Protein AF-A0A966QT99-F1 (afdb_monomer_lite)

Sequence (90 aa):
MSGEAALHAGLVWKCVADDELLPTARAVAAKAAAAPKELLTLMKKTIIEIGSLPTHAEAVEFELGPQVWTTRQPWFRERLAALQAKISKR

pLDDT: mean 95.05, std 4.94, range [55.81, 98.5]

Radius of gyration: 17.9 Å; chains: 1; bounding box: 40×28×45 Å

Foldseek 3Di:
DDPVVCVVVVNDVDDDDPVCVVVVVVVVVVVVVPDDPVLVVLVVVLVVCLVVDPDPVVNCVSVVVSVVVVCPDPVNVVVVVVVVVVVVVD

Secondary structure (DSSP, 8-state):
--HHHHHHTTS-S----HHHHHHHHHHHHHHHHTS-HHHHHHHHHHHHHHTT-SSHHHHHHHHHHHHHHHHTSHHHHHHHHHHHHHHTT-

Structure (mmCIF, N/CA/C/O backbone):
data_AF-A0A966QT99-F1
#
_entry.id   AF-A0A966QT99-F1
#
loop_
_atom_site.group_PDB
_atom_site.id
_atom_site.type_symbol
_atom_site.label_atom_id
_atom_site.label_alt_id
_atom_site.label_comp_id
_atom_site.label_asym_id
_atom_site.label_entity_id
_atom_site.label_seq_id
_atom_site.pdbx_PDB_ins_code
_atom_site.Cartn_x
_atom_site.Cartn_y
_atom_site.Cartn_z
_atom_site.occupancy
_atom_site.B_iso_or_equiv
_atom_site.auth_seq_id
_atom_site.auth_comp_id
_atom_site.auth_asym_id
_atom_site.auth_atom_id
_atom_site.pdbx_PDB_model_num
ATOM 1 N N . MET A 1 1 ? -23.909 -13.373 -10.132 1.00 80.00 1 MET A N 1
ATOM 2 C CA . MET A 1 1 ? -22.674 -13.811 -9.443 1.00 80.00 1 MET A CA 1
ATOM 3 C C . MET A 1 1 ? -22.790 -13.396 -7.982 1.00 80.00 1 MET A C 1
ATOM 5 O O . MET A 1 1 ? -23.196 -12.263 -7.762 1.00 80.00 1 MET A O 1
ATOM 9 N N . SER A 1 2 ? -22.523 -14.286 -7.017 1.00 95.88 2 SER A N 1
ATOM 10 C CA . SER A 1 2 ? -22.514 -13.946 -5.579 1.00 95.88 2 SER A CA 1
ATOM 11 C C . SER A 1 2 ? -21.165 -13.355 -5.145 1.00 95.88 2 SER A C 1
ATOM 13 O O . SER A 1 2 ? -20.203 -13.385 -5.919 1.00 95.88 2 SER A O 1
ATOM 15 N N . GLY A 1 3 ? -21.076 -12.846 -3.911 1.00 95.25 3 GLY A N 1
ATOM 16 C CA . GLY A 1 3 ? -19.817 -12.348 -3.346 1.00 95.25 3 GLY A CA 1
ATOM 17 C C . GLY A 1 3 ? -18.735 -13.431 -3.243 1.00 95.25 3 GLY A C 1
ATOM 18 O O . GLY A 1 3 ? -17.575 -13.181 -3.564 1.00 95.25 3 GLY A O 1
ATOM 19 N N . GLU A 1 4 ? -19.110 -14.663 -2.900 1.00 96.81 4 GLU A N 1
ATOM 20 C CA . GLU A 1 4 ? -18.208 -15.821 -2.821 1.00 96.81 4 GLU A CA 1
ATOM 21 C C . GLU A 1 4 ? -17.693 -16.223 -4.203 1.00 96.81 4 GLU A C 1
ATOM 23 O O . GLU A 1 4 ? -16.501 -16.475 -4.375 1.00 96.81 4 GLU A O 1
ATOM 28 N N . ALA A 1 5 ? -18.575 -16.239 -5.207 1.00 97.81 5 ALA A N 1
ATOM 29 C CA . ALA A 1 5 ? -18.181 -16.526 -6.582 1.00 97.81 5 ALA A CA 1
ATOM 30 C C . ALA A 1 5 ? -17.212 -15.459 -7.123 1.00 97.81 5 ALA A C 1
ATOM 32 O O . ALA A 1 5 ? -16.232 -15.796 -7.785 1.00 97.81 5 ALA A O 1
ATOM 33 N N . ALA A 1 6 ? -17.436 -14.182 -6.794 1.00 98.00 6 ALA A N 1
ATOM 34 C CA . ALA A 1 6 ? -16.526 -13.095 -7.152 1.00 98.00 6 ALA A CA 1
ATOM 35 C C . ALA A 1 6 ? -15.162 -13.216 -6.449 1.00 98.00 6 ALA A C 1
ATOM 37 O O . ALA A 1 6 ? -14.133 -12.930 -7.062 1.00 98.00 6 ALA A O 1
ATOM 38 N N . LEU A 1 7 ? -15.147 -13.647 -5.180 1.00 97.44 7 LEU A N 1
ATOM 39 C CA . LEU A 1 7 ? -13.918 -13.878 -4.416 1.00 97.44 7 LEU A CA 1
ATOM 40 C C . LEU A 1 7 ? -13.104 -15.015 -5.035 1.00 97.44 7 LEU A C 1
ATOM 42 O O . LEU A 1 7 ? -11.906 -14.861 -5.253 1.00 97.44 7 LEU A O 1
ATOM 46 N N . HIS A 1 8 ? -13.758 -16.128 -5.375 1.00 96.94 8 HIS A N 1
ATOM 47 C CA . HIS A 1 8 ? -13.107 -17.259 -6.036 1.00 96.94 8 HIS A CA 1
ATOM 48 C C . HIS A 1 8 ? -12.534 -16.879 -7.410 1.00 96.94 8 HIS A C 1
ATOM 50 O O . HIS A 1 8 ? -11.448 -17.323 -7.769 1.00 96.94 8 HIS A O 1
ATOM 56 N N . ALA A 1 9 ? -13.224 -16.007 -8.149 1.00 97.88 9 ALA A N 1
ATOM 57 C CA . ALA A 1 9 ? -12.753 -15.472 -9.425 1.00 97.88 9 ALA A CA 1
ATOM 58 C C . ALA A 1 9 ? -11.658 -14.389 -9.293 1.00 97.88 9 ALA A C 1
ATOM 60 O O . ALA A 1 9 ? -11.174 -13.895 -10.309 1.00 97.88 9 ALA A O 1
ATOM 61 N N . GLY A 1 10 ? -11.282 -13.981 -8.074 1.00 96.75 10 GLY A N 1
ATOM 62 C CA . GLY A 1 10 ? -10.270 -12.944 -7.834 1.00 96.75 10 GLY A CA 1
ATOM 63 C C . GLY A 1 10 ? -10.728 -11.511 -8.134 1.00 96.75 10 GLY A C 1
ATOM 64 O O . GLY A 1 10 ? -9.902 -10.605 -8.205 1.00 96.75 10 GLY A O 1
ATOM 65 N N . LEU A 1 11 ? -12.033 -11.283 -8.305 1.00 97.19 11 LEU A N 1
ATOM 66 C CA . LEU A 1 11 ? -12.600 -9.964 -8.617 1.00 97.19 11 LEU A CA 1
ATOM 67 C C . LEU A 1 11 ? -12.787 -9.087 -7.373 1.00 97.19 11 LEU A C 1
ATOM 69 O O . LEU A 1 11 ? -12.853 -7.863 -7.475 1.00 97.19 11 LEU A O 1
ATOM 73 N N . VAL A 1 12 ? -12.881 -9.707 -6.196 1.00 96.88 12 VAL A N 1
ATOM 74 C CA . VAL A 1 12 ? -12.956 -9.020 -4.902 1.00 96.88 12 VAL A CA 1
ATOM 75 C C . VAL A 1 12 ? -11.906 -9.575 -3.951 1.00 96.88 12 VAL A C 1
ATOM 77 O O . VAL A 1 12 ? -11.511 -10.732 -4.041 1.00 96.88 12 VAL A O 1
ATOM 80 N N . TRP A 1 13 ? -11.466 -8.745 -3.007 1.00 95.75 13 TRP A N 1
ATOM 81 C CA . TRP A 1 13 ? -10.459 -9.129 -2.015 1.00 95.75 13 TRP A CA 1
ATOM 82 C C . TRP A 1 13 ? -11.031 -9.966 -0.861 1.00 95.75 13 TRP A C 1
ATOM 84 O O . TRP A 1 13 ? -10.350 -10.847 -0.339 1.00 95.75 13 TRP A O 1
ATOM 94 N N . LYS A 1 14 ? -12.268 -9.677 -0.435 1.00 96.31 14 LYS A N 1
ATOM 95 C CA . LYS A 1 14 ? -12.920 -10.341 0.699 1.00 96.31 14 LYS A CA 1
ATOM 96 C C . LYS A 1 14 ? -14.444 -10.278 0.559 1.00 96.31 14 LYS A C 1
ATOM 98 O O . LYS A 1 14 ? -14.973 -9.218 0.238 1.00 96.31 14 LYS A O 1
ATOM 103 N N . CYS A 1 15 ? -15.125 -11.387 0.847 1.00 97.19 15 CYS A N 1
ATOM 104 C CA . CYS A 1 15 ? -16.569 -11.431 1.093 1.00 97.19 15 CYS A CA 1
ATOM 105 C C . CYS A 1 15 ? -16.803 -11.469 2.615 1.00 97.19 15 CYS A C 1
ATOM 107 O O . CYS A 1 15 ? -16.073 -12.167 3.323 1.00 97.19 15 CYS A O 1
ATOM 109 N N . VAL A 1 16 ? -17.752 -10.685 3.121 1.00 97.44 16 VAL A N 1
ATOM 110 C CA . VAL A 1 16 ? -18.101 -10.572 4.551 1.00 97.44 16 VAL A CA 1
ATOM 111 C C . VAL A 1 16 ? -19.619 -10.497 4.699 1.00 97.44 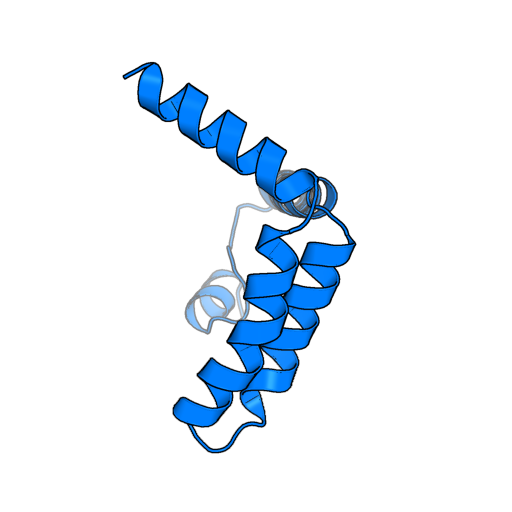16 VAL A C 1
ATOM 113 O O . VAL A 1 16 ? -20.303 -10.259 3.705 1.00 97.44 16 VAL A O 1
ATOM 116 N N . ALA A 1 17 ? -20.134 -10.681 5.916 1.00 97.50 17 ALA A N 1
ATOM 117 C CA . ALA A 1 17 ? -21.550 -10.458 6.196 1.00 97.50 17 ALA A CA 1
ATOM 118 C C . ALA A 1 17 ? -21.947 -8.988 5.946 1.00 97.50 17 ALA A C 1
ATOM 120 O O . ALA A 1 17 ? -21.111 -8.081 6.034 1.00 97.50 17 ALA A O 1
ATOM 121 N N . ASP A 1 18 ? -23.222 -8.751 5.634 1.00 96.94 18 ASP A N 1
ATOM 122 C CA . ASP A 1 18 ? -23.738 -7.423 5.269 1.00 96.94 18 ASP A CA 1
ATOM 123 C C . ASP A 1 18 ? -23.478 -6.362 6.353 1.00 96.94 18 ASP A C 1
ATOM 125 O O . ASP A 1 18 ? -23.097 -5.229 6.046 1.00 96.94 18 ASP A O 1
ATOM 129 N N . ASP A 1 19 ? -23.625 -6.728 7.626 1.00 98.25 19 ASP A N 1
ATOM 130 C CA . ASP A 1 19 ? -23.382 -5.854 8.777 1.00 98.25 19 ASP A CA 1
ATOM 131 C C . ASP A 1 19 ? -21.887 -5.560 9.009 1.00 98.25 19 ASP A C 1
ATOM 133 O O . ASP A 1 19 ? -21.525 -4.512 9.553 1.00 98.25 19 ASP A O 1
ATOM 137 N N . GLU A 1 20 ? -20.999 -6.423 8.517 1.00 98.25 20 GLU A N 1
ATOM 138 C CA . GLU A 1 20 ? -19.546 -6.249 8.577 1.00 98.25 20 GLU A CA 1
ATOM 139 C C . GLU A 1 20 ? -18.961 -5.477 7.385 1.00 98.25 20 GLU A C 1
ATOM 141 O O . GLU A 1 20 ? -17.789 -5.068 7.428 1.00 98.25 20 GLU A O 1
ATOM 146 N N . LEU A 1 21 ? -19.744 -5.244 6.325 1.00 97.31 21 LEU A N 1
ATOM 147 C CA . LEU A 1 21 ? -19.264 -4.648 5.077 1.00 97.31 21 LEU A CA 1
ATOM 148 C C . LEU A 1 21 ? -18.646 -3.261 5.295 1.00 97.31 21 LEU A C 1
ATOM 150 O O . LEU A 1 21 ? -17.483 -3.027 4.946 1.00 97.31 21 LEU A O 1
ATOM 154 N N . LEU A 1 22 ? -19.396 -2.337 5.903 1.00 98.50 22 LEU A N 1
ATOM 155 C CA . LEU A 1 22 ? -18.913 -0.975 6.144 1.00 98.50 22 LEU A CA 1
ATOM 156 C C . LEU A 1 22 ? -17.752 -0.913 7.149 1.00 98.50 22 LEU A C 1
ATOM 158 O O . LEU A 1 22 ? -16.772 -0.222 6.846 1.00 98.50 22 LEU A O 1
ATOM 162 N N . PRO A 1 23 ? -17.798 -1.602 8.308 1.00 98.31 23 PRO A N 1
ATOM 163 C CA . PRO A 1 23 ? 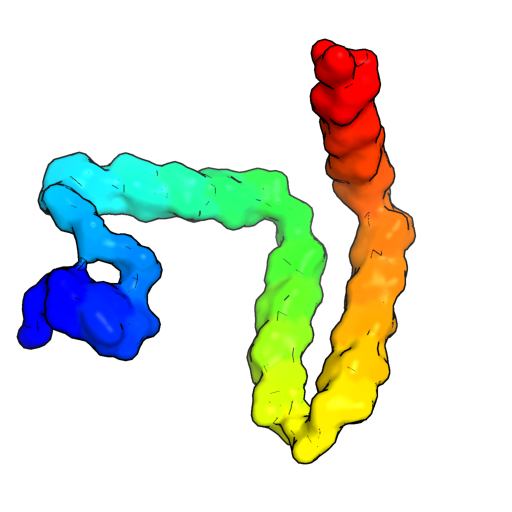-16.653 -1.672 9.214 1.00 98.31 23 PRO A CA 1
ATOM 164 C C . PRO A 1 23 ? -15.381 -2.175 8.523 1.00 98.31 23 PRO A C 1
ATOM 166 O O . PRO A 1 23 ? -14.324 -1.545 8.629 1.00 98.31 23 PRO A O 1
ATOM 169 N N . THR A 1 24 ? -15.489 -3.256 7.746 1.00 98.12 24 THR A N 1
ATOM 170 C CA . THR A 1 24 ? -14.353 -3.847 7.027 1.00 98.12 24 THR A CA 1
ATOM 171 C C . THR A 1 24 ? -13.791 -2.884 5.983 1.00 98.12 24 THR A C 1
ATOM 173 O O . THR A 1 24 ? -12.583 -2.630 5.965 1.00 98.12 24 THR A O 1
ATOM 176 N N . ALA A 1 25 ? -14.649 -2.293 5.147 1.00 97.62 25 ALA A N 1
ATOM 177 C CA . ALA A 1 25 ? -14.229 -1.346 4.115 1.00 97.62 25 ALA A CA 1
ATOM 178 C C . ALA A 1 25 ? -13.528 -0.115 4.716 1.00 97.62 25 ALA A C 1
ATOM 180 O O . ALA A 1 25 ? -12.474 0.306 4.233 1.00 97.62 25 ALA A O 1
ATOM 181 N N . ARG A 1 26 ? -14.060 0.429 5.818 1.00 98.25 26 ARG A N 1
ATOM 182 C CA . ARG A 1 26 ? -13.459 1.568 6.530 1.00 98.25 26 ARG A CA 1
ATOM 183 C C . ARG A 1 26 ? -12.109 1.217 7.142 1.00 98.25 26 ARG A C 1
ATOM 185 O O . ARG A 1 26 ? -11.193 2.030 7.060 1.00 98.25 26 ARG A O 1
ATOM 192 N N . ALA A 1 27 ? -11.953 0.019 7.705 1.00 97.56 27 ALA A N 1
ATOM 193 C CA . ALA A 1 27 ? -10.674 -0.426 8.253 1.00 97.56 27 ALA A CA 1
ATOM 194 C C . ALA A 1 27 ? -9.583 -0.525 7.171 1.00 97.56 27 ALA A C 1
ATOM 196 O O . ALA A 1 27 ? -8.431 -0.161 7.415 1.00 97.56 27 ALA A O 1
ATOM 197 N N . VAL A 1 28 ? -9.935 -0.972 5.961 1.00 96.19 28 VAL A N 1
ATOM 198 C CA . VAL A 1 28 ? -9.015 -0.974 4.810 1.00 96.19 28 VAL A CA 1
ATOM 199 C C . VAL A 1 28 ? -8.686 0.451 4.373 1.00 96.19 28 VAL A C 1
ATOM 201 O O . VAL A 1 28 ? -7.511 0.793 4.233 1.00 96.19 28 VAL A O 1
ATOM 204 N N . ALA A 1 29 ? -9.704 1.299 4.211 1.00 96.44 29 ALA A N 1
ATOM 205 C CA . ALA A 1 29 ? -9.523 2.690 3.807 1.00 96.44 29 ALA A CA 1
ATOM 206 C C . ALA A 1 29 ? -8.658 3.473 4.806 1.00 96.44 29 ALA A C 1
ATOM 208 O O . ALA A 1 29 ? -7.797 4.243 4.392 1.00 96.44 29 ALA A O 1
ATOM 209 N N . ALA A 1 30 ? -8.817 3.230 6.108 1.00 97.75 30 ALA A N 1
ATOM 210 C CA . ALA A 1 30 ? -8.009 3.856 7.150 1.00 97.75 30 ALA A CA 1
ATOM 211 C C . ALA A 1 30 ? -6.522 3.485 7.034 1.00 97.75 30 ALA A C 1
ATOM 213 O O . ALA A 1 30 ? -5.660 4.351 7.175 1.00 97.75 30 ALA A O 1
ATOM 214 N N . LYS A 1 31 ? -6.203 2.221 6.716 1.00 93.50 31 LYS A N 1
ATOM 215 C CA . LYS A 1 31 ? -4.814 1.794 6.470 1.00 93.50 31 LYS A CA 1
ATOM 216 C C . LYS A 1 31 ? -4.211 2.512 5.265 1.00 93.50 31 LYS A C 1
ATOM 218 O O . LYS A 1 31 ? -3.070 2.957 5.343 1.00 93.50 31 LYS A O 1
ATOM 223 N N . ALA A 1 32 ? -4.975 2.640 4.180 1.00 92.62 32 ALA A N 1
ATOM 224 C CA . ALA A 1 32 ? -4.538 3.381 3.001 1.00 92.62 32 ALA A CA 1
ATOM 225 C C . ALA A 1 32 ? -4.351 4.875 3.318 1.00 92.62 32 ALA A C 1
ATOM 227 O O . ALA A 1 32 ? -3.316 5.443 2.995 1.00 92.62 32 ALA A O 1
ATOM 228 N N . ALA A 1 33 ? -5.299 5.500 4.017 1.00 95.81 33 ALA A N 1
ATOM 229 C CA . ALA A 1 33 ? -5.233 6.914 4.385 1.00 95.81 33 ALA A CA 1
ATOM 230 C C . ALA A 1 33 ? -4.055 7.250 5.317 1.00 95.81 33 ALA A C 1
ATOM 232 O O . ALA A 1 33 ? -3.535 8.360 5.270 1.00 95.81 33 ALA A O 1
ATOM 233 N N . ALA A 1 34 ? -3.618 6.299 6.147 1.00 94.19 34 ALA A N 1
ATOM 234 C CA . ALA A 1 34 ? -2.484 6.474 7.052 1.00 94.19 34 ALA A CA 1
ATOM 235 C C . ALA A 1 34 ? -1.106 6.335 6.372 1.00 94.19 34 ALA A C 1
ATOM 237 O O . ALA A 1 34 ? -0.080 6.577 7.013 1.00 94.19 34 ALA A O 1
ATOM 238 N N . ALA A 1 35 ? -1.044 5.897 5.112 1.00 92.62 35 ALA A N 1
ATOM 239 C CA . ALA A 1 35 ? 0.216 5.760 4.391 1.00 92.62 35 ALA A CA 1
ATOM 240 C C . ALA A 1 35 ? 0.639 7.091 3.732 1.00 92.62 35 ALA A C 1
ATOM 242 O O . ALA A 1 35 ? -0.219 7.877 3.322 1.00 92.62 35 ALA A O 1
ATOM 243 N N . PRO A 1 36 ? 1.953 7.356 3.576 1.00 95.44 36 PRO A N 1
ATOM 244 C CA . PRO A 1 36 ? 2.426 8.539 2.863 1.00 95.44 36 PRO A CA 1
ATOM 245 C C . PRO A 1 36 ? 1.870 8.590 1.432 1.00 95.44 36 PRO A C 1
ATOM 247 O O . PRO A 1 36 ? 2.048 7.654 0.651 1.00 95.44 36 PRO A O 1
ATOM 250 N N . LYS A 1 37 ? 1.214 9.698 1.068 1.00 94.88 37 LYS A N 1
ATOM 251 C CA . LYS A 1 37 ? 0.544 9.856 -0.236 1.00 94.88 37 LYS A CA 1
ATOM 252 C C . LYS A 1 37 ? 1.490 9.652 -1.423 1.00 94.88 37 LYS A C 1
ATOM 254 O O . LYS A 1 37 ? 1.115 9.016 -2.408 1.00 94.88 37 LYS A O 1
ATOM 259 N N . GLU A 1 38 ? 2.705 10.183 -1.331 1.00 95.31 38 GLU A N 1
ATOM 260 C CA . GLU A 1 38 ? 3.722 10.058 -2.380 1.00 95.31 38 GLU A CA 1
ATOM 261 C C . GLU A 1 38 ? 4.139 8.601 -2.587 1.00 95.31 38 GLU A C 1
ATOM 263 O O . GLU A 1 38 ? 4.204 8.145 -3.726 1.00 95.31 38 GLU A O 1
ATOM 268 N N . LEU A 1 39 ? 4.309 7.842 -1.497 1.00 95.31 39 LEU A N 1
ATOM 269 C CA . LEU A 1 39 ? 4.605 6.411 -1.560 1.00 95.31 39 LEU A CA 1
ATOM 270 C C . LEU A 1 39 ? 3.484 5.645 -2.272 1.00 95.31 39 LEU A C 1
ATOM 272 O O . LEU A 1 39 ? 3.761 4.866 -3.179 1.00 95.31 39 LEU A O 1
ATOM 276 N N . LEU A 1 40 ? 2.220 5.884 -1.906 1.00 95.19 40 LEU A N 1
ATOM 277 C CA . LEU A 1 40 ? 1.085 5.218 -2.557 1.00 95.19 40 LEU A CA 1
ATOM 278 C C . LEU A 1 40 ? 0.985 5.556 -4.046 1.00 95.19 40 LEU A C 1
ATOM 280 O O . LEU A 1 40 ? 0.679 4.686 -4.858 1.00 95.19 40 LEU A O 1
ATOM 284 N N . THR A 1 41 ? 1.235 6.818 -4.395 1.00 95.88 41 THR A N 1
ATOM 285 C CA .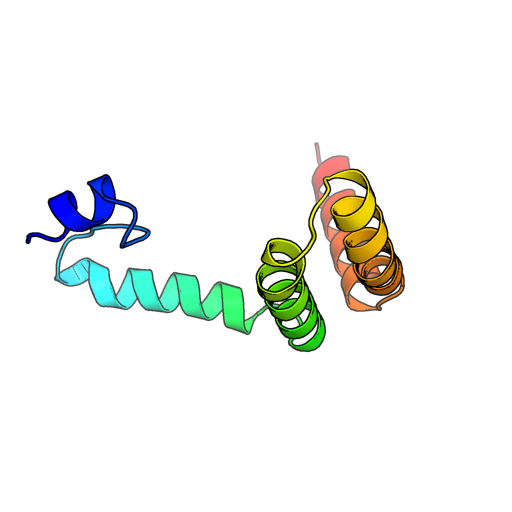 THR A 1 41 ? 1.187 7.293 -5.782 1.00 95.88 41 THR A CA 1
ATOM 286 C C . THR A 1 41 ? 2.273 6.621 -6.616 1.00 95.88 41 THR A C 1
ATOM 288 O O . THR A 1 41 ? 1.972 6.075 -7.676 1.00 95.88 41 THR A O 1
ATOM 291 N N . LEU A 1 42 ? 3.510 6.603 -6.110 1.00 95.69 42 LEU A N 1
ATOM 292 C CA . LEU A 1 42 ? 4.643 5.963 -6.769 1.00 95.69 42 LEU A CA 1
ATOM 293 C C . LEU A 1 42 ? 4.416 4.455 -6.923 1.00 95.69 42 LEU A C 1
ATOM 295 O O . LEU A 1 42 ? 4.511 3.941 -8.029 1.00 95.69 42 LEU A O 1
ATOM 299 N N . MET A 1 43 ? 4.021 3.768 -5.848 1.00 94.50 43 MET A N 1
ATOM 300 C CA . MET A 1 43 ? 3.745 2.329 -5.865 1.00 94.50 43 MET A CA 1
ATOM 301 C C . MET A 1 43 ? 2.647 1.968 -6.873 1.00 94.50 43 MET A C 1
ATOM 303 O O . MET A 1 43 ? 2.813 1.041 -7.662 1.00 94.50 43 MET A O 1
ATOM 307 N N . LYS A 1 44 ? 1.534 2.717 -6.892 1.00 95.19 44 LYS A N 1
ATOM 308 C CA . LYS A 1 44 ? 0.442 2.482 -7.848 1.00 95.19 44 LYS A CA 1
ATOM 309 C C . LYS A 1 44 ? 0.894 2.709 -9.291 1.00 95.19 44 LYS A C 1
ATOM 311 O O . LYS A 1 44 ? 0.515 1.929 -10.159 1.00 95.19 44 LYS A O 1
ATOM 316 N N . LYS A 1 45 ? 1.703 3.744 -9.540 1.00 95.31 45 LYS A N 1
ATOM 317 C CA . LYS A 1 45 ? 2.297 4.003 -10.855 1.00 95.31 45 LYS A CA 1
ATOM 318 C C . LYS A 1 45 ? 3.179 2.830 -11.297 1.00 95.31 45 LYS A C 1
ATOM 320 O O . LYS A 1 45 ? 2.946 2.292 -12.373 1.00 95.31 45 LYS A O 1
ATOM 325 N N . THR A 1 46 ? 4.105 2.383 -10.446 1.00 95.19 46 THR A N 1
ATOM 326 C CA . THR A 1 46 ? 5.003 1.255 -10.742 1.00 95.19 46 THR A CA 1
ATOM 327 C C . THR A 1 46 ? 4.221 -0.020 -11.067 1.00 95.19 46 THR A C 1
ATOM 329 O O . THR A 1 46 ? 4.504 -0.649 -12.077 1.00 95.19 46 THR A O 1
ATOM 332 N N . ILE A 1 47 ? 3.190 -0.367 -10.284 1.00 93.50 47 ILE A N 1
ATOM 333 C CA . ILE A 1 47 ? 2.352 -1.560 -10.527 1.00 93.50 47 ILE A CA 1
ATOM 334 C C . ILE A 1 47 ? 1.631 -1.502 -11.882 1.00 93.50 47 ILE A C 1
ATOM 336 O O . ILE A 1 47 ? 1.494 -2.525 -12.546 1.00 93.50 47 ILE A O 1
ATOM 340 N N . ILE A 1 48 ? 1.140 -0.329 -12.289 1.00 94.44 48 ILE A N 1
ATOM 341 C CA . ILE A 1 48 ? 0.431 -0.175 -13.568 1.00 94.44 48 ILE A CA 1
ATOM 342 C C . ILE A 1 48 ? 1.412 -0.256 -14.743 1.00 94.44 48 ILE A C 1
ATOM 344 O O . ILE A 1 48 ? 1.131 -0.917 -15.740 1.00 94.44 48 ILE A O 1
ATOM 348 N N . GLU A 1 49 ? 2.561 0.409 -14.633 1.00 95.44 49 GLU A N 1
ATOM 349 C CA . GLU A 1 49 ? 3.515 0.547 -15.737 1.00 95.44 49 GLU A CA 1
ATOM 350 C C . GLU A 1 49 ? 4.351 -0.721 -15.963 1.00 95.44 49 GLU A C 1
ATOM 352 O O . GLU A 1 49 ? 4.625 -1.064 -17.114 1.00 95.44 49 GLU A O 1
ATOM 357 N N . ILE A 1 50 ? 4.681 -1.469 -14.901 1.00 94.56 50 ILE A N 1
ATOM 358 C CA . ILE A 1 50 ? 5.528 -2.673 -14.988 1.00 94.56 50 ILE A CA 1
ATOM 359 C C . ILE A 1 50 ? 4.926 -3.758 -15.893 1.00 94.56 50 ILE A C 1
ATOM 361 O O . ILE A 1 50 ? 5.662 -4.511 -16.523 1.00 94.56 50 ILE A O 1
ATOM 365 N N . GLY A 1 51 ? 3.593 -3.807 -16.019 1.00 91.88 51 GLY A N 1
ATOM 366 C CA . GLY A 1 51 ? 2.893 -4.762 -16.884 1.00 91.88 51 GLY A CA 1
ATOM 367 C C . GLY A 1 51 ? 3.117 -4.542 -18.384 1.00 91.88 51 GLY A C 1
ATOM 368 O O . GLY A 1 51 ? 2.796 -5.425 -19.174 1.00 91.88 51 GLY A O 1
ATOM 369 N N . SER A 1 52 ? 3.665 -3.390 -18.783 1.00 94.31 52 SER A N 1
ATOM 370 C CA . SER A 1 52 ? 3.990 -3.087 -20.186 1.00 94.31 52 SER A CA 1
ATOM 371 C C . SER A 1 52 ? 5.417 -3.489 -20.576 1.00 94.31 52 SER A C 1
ATOM 373 O O . SER A 1 52 ? 5.791 -3.338 -21.738 1.00 94.31 52 SER A O 1
ATOM 375 N N . LEU A 1 53 ? 6.233 -3.954 -19.623 1.00 96.00 53 LEU A N 1
ATOM 376 C CA . LEU A 1 53 ? 7.640 -4.268 -19.862 1.00 96.00 53 LEU A CA 1
ATOM 377 C C . LEU A 1 53 ? 7.797 -5.694 -20.415 1.00 96.00 53 LEU A C 1
ATOM 379 O O . LEU A 1 53 ? 7.177 -6.621 -19.888 1.00 96.00 53 LEU A O 1
ATOM 383 N N . PRO A 1 54 ? 8.610 -5.896 -21.469 1.00 95.56 54 PRO A N 1
ATOM 384 C CA . PRO A 1 54 ? 8.636 -7.166 -22.188 1.00 95.56 54 PRO A CA 1
ATOM 385 C C . PRO A 1 54 ? 9.460 -8.250 -21.487 1.00 95.56 54 PRO A C 1
ATOM 387 O O . PRO A 1 54 ? 9.268 -9.433 -21.772 1.00 95.56 54 PRO A O 1
ATOM 390 N N . THR A 1 55 ? 10.360 -7.884 -20.567 1.00 97.12 55 THR A N 1
ATOM 391 C CA . THR A 1 55 ? 11.186 -8.848 -19.834 1.00 97.12 55 THR A CA 1
ATOM 392 C C . THR A 1 55 ? 11.216 -8.595 -18.331 1.00 97.12 55 THR A C 1
ATOM 394 O O . THR A 1 55 ? 11.055 -7.479 -17.838 1.00 97.12 55 THR A O 1
ATOM 397 N N . HIS A 1 56 ? 11.505 -9.656 -17.575 1.00 94.69 56 HIS A N 1
ATOM 398 C CA . HIS A 1 56 ? 11.716 -9.553 -16.133 1.00 94.69 56 HIS A CA 1
ATOM 399 C C . HIS A 1 56 ? 12.932 -8.697 -15.760 1.00 94.69 56 HIS A C 1
ATOM 401 O O . HIS A 1 56 ? 12.891 -8.012 -14.744 1.00 94.69 56 HIS A O 1
ATOM 407 N N . ALA A 1 57 ? 14.001 -8.711 -16.563 1.00 97.12 57 ALA A N 1
ATOM 408 C CA . ALA A 1 57 ? 15.187 -7.902 -16.290 1.00 97.12 57 ALA A CA 1
ATOM 409 C C . ALA A 1 57 ? 14.868 -6.400 -16.372 1.00 97.12 57 ALA A C 1
ATOM 411 O O . ALA A 1 57 ? 15.235 -5.641 -15.478 1.00 97.12 57 ALA A O 1
ATOM 412 N N . GLU A 1 58 ? 14.112 -5.988 -17.391 1.00 96.25 58 GLU A N 1
ATOM 413 C CA . GLU A 1 58 ? 13.648 -4.604 -17.523 1.00 96.25 58 GLU A CA 1
ATOM 414 C C . GLU A 1 58 ? 12.666 -4.224 -16.413 1.00 96.25 58 GLU A C 1
ATOM 416 O O . GLU A 1 58 ? 12.723 -3.105 -15.912 1.00 96.25 58 GLU A O 1
ATOM 421 N N . ALA A 1 59 ? 11.801 -5.151 -15.988 1.00 96.25 59 ALA A N 1
ATOM 422 C CA . ALA A 1 59 ? 10.889 -4.936 -14.867 1.00 96.25 59 ALA A CA 1
ATOM 423 C C . ALA A 1 59 ? 11.628 -4.650 -13.550 1.00 96.25 59 ALA A C 1
ATOM 425 O O . ALA A 1 59 ? 11.264 -3.716 -12.834 1.00 96.25 59 ALA A O 1
ATOM 426 N N . VAL A 1 60 ? 12.692 -5.407 -13.263 1.00 95.00 60 VAL A N 1
ATOM 427 C CA . VAL A 1 60 ? 13.539 -5.187 -12.081 1.00 95.00 60 VAL A CA 1
ATOM 428 C C . VAL A 1 60 ? 14.243 -3.833 -12.155 1.00 95.00 60 VAL A C 1
ATOM 430 O O . VAL A 1 60 ? 14.204 -3.079 -11.184 1.00 95.00 60 VAL A O 1
ATOM 433 N N . GLU A 1 61 ? 14.851 -3.498 -13.295 1.00 96.06 61 GLU A N 1
ATOM 434 C CA . GLU A 1 61 ? 15.550 -2.217 -13.465 1.00 96.06 61 GLU A CA 1
ATOM 435 C C . GLU A 1 61 ? 14.590 -1.026 -13.319 1.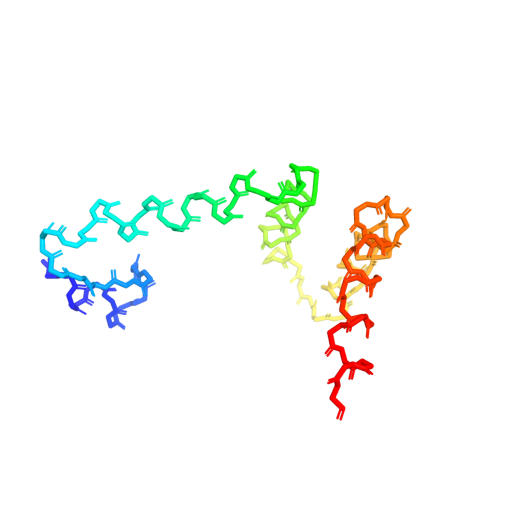00 96.06 61 GLU A C 1
ATOM 437 O O . GLU A 1 61 ? 14.882 -0.053 -12.621 1.00 96.06 61 GLU A O 1
ATOM 442 N N . PHE A 1 62 ? 13.396 -1.135 -13.907 1.00 95.38 62 PHE A N 1
ATOM 443 C CA . PHE A 1 62 ? 12.342 -0.133 -13.789 1.00 95.38 62 PHE A CA 1
ATOM 444 C C . PHE A 1 62 ? 11.885 0.078 -12.338 1.00 95.38 62 PHE A C 1
ATOM 446 O O . PHE A 1 62 ? 11.685 1.217 -11.912 1.00 95.38 62 PHE A O 1
ATOM 453 N N . GLU A 1 63 ? 11.720 -0.998 -11.564 1.00 95.12 63 GLU A N 1
ATOM 454 C CA . GLU A 1 63 ? 11.268 -0.927 -10.172 1.00 95.12 63 GLU A CA 1
ATOM 455 C C . GLU A 1 63 ? 12.358 -0.410 -9.214 1.00 95.12 63 GLU A C 1
ATOM 457 O O . GLU A 1 63 ? 12.048 0.277 -8.229 1.00 95.12 63 GLU A O 1
ATOM 462 N N . LEU A 1 64 ? 13.634 -0.688 -9.503 1.00 95.44 64 LEU A N 1
ATOM 463 C CA . LEU A 1 64 ? 14.750 -0.388 -8.607 1.00 95.44 64 LEU A CA 1
ATOM 464 C C . LEU A 1 64 ? 14.877 1.110 -8.297 1.00 95.44 64 LEU A C 1
ATOM 466 O O . LEU A 1 64 ? 15.054 1.488 -7.138 1.00 95.44 64 LEU A O 1
ATOM 470 N N . GLY A 1 65 ? 14.752 1.979 -9.303 1.00 95.31 65 GLY A N 1
ATOM 471 C CA . GLY A 1 65 ? 14.839 3.434 -9.128 1.00 95.31 65 GLY A CA 1
ATOM 472 C C . GLY A 1 65 ? 13.814 3.986 -8.120 1.00 95.31 65 GLY A C 1
ATOM 473 O O . GLY A 1 65 ? 14.211 4.581 -7.108 1.00 95.31 65 GLY A O 1
ATOM 474 N N . PRO A 1 66 ? 12.502 3.771 -8.346 1.00 95.69 66 PRO A N 1
ATOM 475 C CA . PRO A 1 66 ? 11.444 4.071 -7.387 1.00 95.69 66 PRO A CA 1
ATOM 476 C C . PRO A 1 66 ? 11.712 3.506 -5.989 1.00 95.69 66 PRO A C 1
ATOM 478 O O . PRO A 1 66 ? 11.637 4.255 -5.012 1.00 95.69 66 PRO A O 1
ATOM 481 N N . GLN A 1 67 ? 12.081 2.226 -5.871 1.00 94.75 67 GLN A N 1
ATOM 482 C CA . GLN A 1 67 ? 12.372 1.614 -4.573 1.00 94.75 67 GLN A CA 1
ATOM 483 C C . GLN A 1 67 ? 13.540 2.310 -3.860 1.00 94.75 67 GLN A C 1
ATOM 485 O O . GLN A 1 67 ? 13.409 2.694 -2.698 1.00 94.75 67 GLN A O 1
ATOM 490 N N . VAL A 1 68 ? 14.658 2.573 -4.537 1.00 96.38 68 VAL A N 1
ATOM 491 C CA . VAL A 1 68 ? 15.794 3.296 -3.941 1.00 96.38 68 VAL A CA 1
ATOM 492 C C . VAL A 1 68 ? 15.374 4.690 -3.480 1.00 96.38 68 VAL A C 1
ATOM 494 O O . VAL A 1 68 ? 15.728 5.099 -2.371 1.00 96.38 68 VAL A O 1
ATOM 497 N N . TRP A 1 69 ? 14.576 5.413 -4.269 1.00 96.31 69 TRP A N 1
ATOM 498 C CA . TRP A 1 69 ? 14.048 6.713 -3.857 1.00 96.31 69 TRP A CA 1
ATOM 499 C C . TRP A 1 69 ? 13.216 6.617 -2.571 1.00 96.31 69 TRP A C 1
ATOM 501 O O . TRP A 1 69 ? 13.395 7.454 -1.682 1.00 96.31 69 TRP A O 1
ATOM 511 N N . THR A 1 70 ? 12.377 5.581 -2.417 1.00 95.50 70 THR A N 1
ATOM 512 C CA . THR A 1 70 ? 11.567 5.385 -1.198 1.00 95.50 70 THR A CA 1
ATOM 513 C C . THR A 1 70 ? 12.419 5.270 0.065 1.00 95.50 70 THR A C 1
ATOM 515 O O . THR A 1 70 ? 12.080 5.865 1.086 1.00 95.50 70 THR A O 1
ATOM 518 N N . THR A 1 71 ? 13.572 4.596 -0.009 1.00 95.75 71 THR A N 1
ATOM 519 C CA . THR A 1 71 ? 14.476 4.421 1.146 1.00 95.75 71 THR A CA 1
ATOM 520 C C . THR A 1 71 ? 15.086 5.726 1.660 1.00 95.75 71 THR A C 1
ATOM 522 O O . THR A 1 71 ? 15.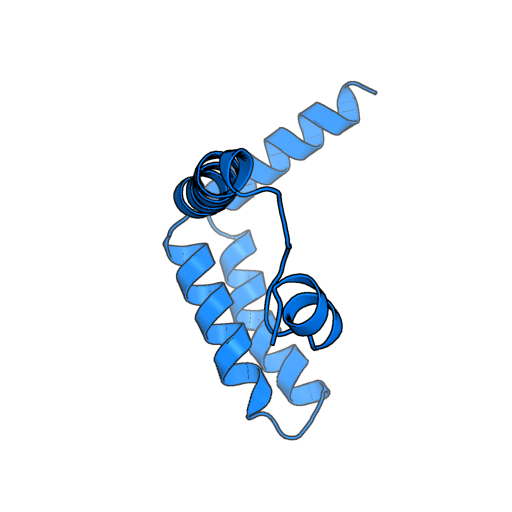515 5.807 2.811 1.00 95.75 71 THR A O 1
ATOM 525 N N . ARG A 1 72 ? 15.108 6.768 0.822 1.00 95.94 72 ARG A N 1
ATOM 526 C CA . ARG A 1 72 ? 15.688 8.080 1.142 1.00 95.94 72 ARG A CA 1
ATOM 527 C C . ARG A 1 72 ? 14.682 9.038 1.783 1.00 95.94 72 ARG A C 1
ATOM 529 O O . ARG A 1 72 ? 15.061 10.146 2.157 1.00 95.94 72 ARG A O 1
ATOM 536 N N . GLN A 1 73 ? 13.420 8.635 1.923 1.00 97.00 73 GLN A N 1
ATOM 537 C CA . GLN A 1 73 ? 12.368 9.512 2.428 1.00 97.00 73 GLN A CA 1
ATOM 538 C C . GLN A 1 73 ? 12.288 9.531 3.964 1.00 97.00 73 GLN A C 1
ATOM 540 O O . GLN A 1 73 ? 12.589 8.528 4.618 1.00 97.00 73 GLN A O 1
ATOM 545 N N . PRO A 1 74 ? 11.827 10.639 4.582 1.00 95.62 74 PRO A N 1
ATOM 546 C CA . PRO A 1 74 ? 11.731 10.747 6.040 1.00 95.62 74 PRO A CA 1
ATOM 547 C C . PRO A 1 74 ? 10.885 9.643 6.684 1.00 95.62 74 PRO A C 1
ATOM 549 O O . PRO A 1 74 ? 11.328 9.015 7.646 1.00 95.62 74 PRO A O 1
ATOM 552 N N . TRP A 1 75 ? 9.730 9.338 6.091 1.00 95.00 75 TRP A N 1
ATOM 553 C CA . TRP A 1 75 ? 8.814 8.303 6.570 1.00 95.00 75 TRP A CA 1
ATOM 554 C C . TRP A 1 75 ? 9.419 6.891 6.518 1.00 95.00 75 TRP A C 1
ATOM 556 O O . TRP A 1 75 ? 8.987 6.015 7.265 1.00 95.00 75 TRP A O 1
ATOM 566 N N . PHE A 1 76 ? 10.433 6.642 5.681 1.00 95.50 76 PHE A N 1
ATOM 567 C CA . PHE A 1 76 ? 11.123 5.351 5.656 1.00 95.50 76 PHE A CA 1
ATOM 568 C C . PHE A 1 76 ? 11.970 5.170 6.915 1.00 95.50 76 PHE A C 1
ATOM 570 O O . PHE A 1 76 ? 11.925 4.116 7.549 1.00 95.50 76 PHE A O 1
ATOM 577 N N . ARG A 1 77 ? 12.677 6.225 7.336 1.00 94.00 77 ARG A N 1
ATOM 578 C CA . ARG A 1 77 ? 13.473 6.218 8.574 1.00 94.00 77 ARG A CA 1
ATOM 579 C C . ARG A 1 77 ? 12.598 5.990 9.804 1.00 94.00 77 ARG A C 1
ATOM 581 O O . ARG A 1 77 ? 12.952 5.186 10.659 1.00 94.00 77 ARG A O 1
ATOM 588 N N . GLU A 1 78 ? 11.438 6.641 9.867 1.00 94.12 78 GLU A N 1
ATOM 589 C CA . GLU A 1 78 ? 10.461 6.446 10.948 1.00 94.12 78 GLU A CA 1
ATOM 590 C C . GLU A 1 78 ? 9.967 4.995 11.012 1.00 94.12 78 GLU A C 1
ATOM 592 O O . GLU A 1 78 ? 9.934 4.383 12.082 1.00 94.12 78 GLU A O 1
ATOM 597 N N . ARG A 1 79 ? 9.626 4.415 9.855 1.00 92.75 79 ARG A N 1
ATOM 598 C CA . ARG A 1 79 ? 9.193 3.014 9.757 1.00 92.75 79 ARG A CA 1
ATOM 599 C C . ARG A 1 79 ? 10.302 2.045 10.156 1.00 92.75 79 ARG A C 1
ATOM 601 O O . ARG A 1 79 ? 10.017 1.083 10.869 1.00 92.75 79 ARG A O 1
ATOM 608 N N . LEU A 1 80 ? 11.542 2.307 9.747 1.00 95.31 80 LEU A N 1
ATOM 609 C CA . LEU A 1 80 ? 12.701 1.497 10.115 1.00 95.31 80 LEU A CA 1
ATOM 610 C C . LEU A 1 80 ? 12.955 1.538 11.627 1.00 95.31 80 LEU A C 1
ATOM 612 O O . LEU A 1 80 ? 13.110 0.485 12.241 1.00 95.31 80 LEU A O 1
ATOM 616 N N . ALA A 1 81 ? 12.913 2.723 12.240 1.00 95.62 81 ALA A N 1
ATOM 617 C CA . ALA A 1 81 ? 13.067 2.879 13.685 1.00 95.62 81 ALA A CA 1
ATOM 618 C C . ALA A 1 81 ? 11.959 2.147 14.464 1.00 95.62 81 ALA A C 1
ATOM 620 O O . ALA A 1 81 ? 12.236 1.433 15.429 1.00 95.62 81 ALA A O 1
ATOM 621 N N . ALA A 1 82 ? 10.702 2.257 14.017 1.00 94.50 82 ALA A N 1
ATOM 622 C CA . ALA A 1 82 ? 9.583 1.536 14.623 1.00 94.50 82 ALA A CA 1
ATOM 623 C C . ALA A 1 82 ? 9.742 0.008 14.513 1.00 94.50 82 ALA A C 1
ATOM 625 O O . ALA A 1 82 ? 9.437 -0.721 15.461 1.00 94.50 82 ALA A O 1
ATOM 626 N N . LEU A 1 83 ? 10.241 -0.485 13.374 1.00 95.31 83 LEU A N 1
ATOM 627 C CA . LEU A 1 83 ? 10.535 -1.902 13.172 1.00 95.31 83 LEU A CA 1
ATOM 628 C C . LEU A 1 83 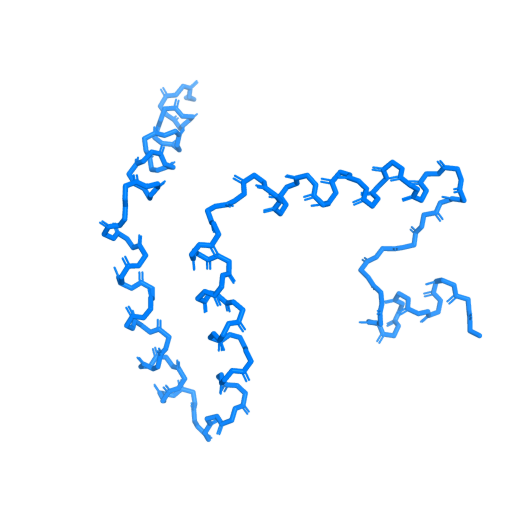? 11.668 -2.378 14.091 1.00 95.31 83 LEU A C 1
ATOM 630 O O . LEU A 1 83 ? 11.502 -3.391 14.770 1.00 95.31 83 LEU A O 1
ATOM 634 N N . GLN A 1 84 ? 12.775 -1.634 14.162 1.00 96.19 84 GLN A N 1
ATOM 635 C CA . GLN A 1 84 ? 13.898 -1.922 15.061 1.00 96.19 84 GLN A CA 1
ATOM 636 C C . GLN A 1 84 ? 13.431 -1.997 16.518 1.00 96.19 84 GLN A C 1
ATOM 638 O O . GLN A 1 84 ? 13.650 -3.009 17.180 1.00 96.19 84 GLN A O 1
ATOM 643 N N . ALA A 1 85 ? 12.682 -0.997 16.991 1.00 96.62 85 ALA A N 1
ATOM 644 C CA . ALA A 1 85 ? 12.151 -0.969 18.353 1.00 96.62 85 ALA A CA 1
ATOM 645 C C . ALA A 1 85 ? 11.220 -2.152 18.668 1.00 96.62 85 ALA A C 1
ATOM 647 O O . ALA A 1 85 ? 11.159 -2.603 19.810 1.00 96.62 85 ALA A O 1
ATOM 648 N N . LYS A 1 86 ? 10.479 -2.662 17.676 1.00 95.62 86 LYS A N 1
ATOM 649 C CA . LYS A 1 86 ? 9.620 -3.844 17.837 1.00 95.62 86 LYS A CA 1
ATOM 650 C C . LYS A 1 86 ? 10.432 -5.135 17.957 1.00 95.62 86 LYS A C 1
ATOM 652 O O . LYS A 1 86 ? 10.023 -6.025 18.698 1.00 95.62 86 LYS A O 1
ATOM 657 N N . ILE A 1 87 ? 11.535 -5.247 17.218 1.00 95.44 87 ILE A N 1
ATOM 658 C CA . ILE A 1 87 ? 12.390 -6.441 17.210 1.00 95.44 87 ILE A CA 1
ATOM 659 C C . ILE A 1 87 ? 13.271 -6.483 18.461 1.00 95.44 87 ILE A C 1
ATOM 661 O O . ILE A 1 87 ? 13.353 -7.530 19.082 1.00 95.44 87 ILE A O 1
ATOM 665 N N . SER A 1 88 ? 13.848 -5.358 18.891 1.00 91.75 88 SER A N 1
ATOM 666 C CA . SER A 1 88 ? 14.702 -5.285 20.091 1.00 91.75 88 SER A CA 1
ATOM 667 C C . SER A 1 88 ? 13.959 -5.471 21.422 1.00 91.75 88 SER A C 1
ATOM 669 O O . SER A 1 88 ? 14.592 -5.553 22.466 1.00 91.75 88 SER A O 1
ATOM 671 N N . LYS A 1 89 ? 12.620 -5.484 21.404 1.00 81.25 89 LYS A N 1
ATOM 672 C CA . LYS A 1 89 ? 11.769 -5.785 22.570 1.00 81.25 89 LYS A CA 1
ATOM 673 C C . LYS A 1 89 ? 11.410 -7.274 22.686 1.00 81.25 89 LYS A C 1
ATOM 675 O O . LYS A 1 89 ? 10.622 -7.624 23.562 1.00 81.25 89 LYS A O 1
ATOM 680 N N . ARG A 1 90 ? 11.913 -8.115 21.779 1.00 55.81 90 ARG A N 1
ATOM 681 C CA . ARG A 1 90 ? 11.854 -9.579 21.863 1.00 55.81 90 ARG A CA 1
ATOM 682 C C . ARG A 1 90 ? 13.185 -10.109 22.361 1.00 55.81 90 ARG A C 1
ATOM 684 O O . ARG A 1 90 ? 13.133 -11.116 23.091 1.00 55.81 90 ARG A O 1
#